Protein AF-A0A432SWY5-F1 (afdb_monomer)

Sequence (159 aa):
MDTEFKTKIKLLVKSEKAMIDLEIRKKAKQTVWTALALIVLLIGLIALNFTLYFYLSQTFSQVASSAILTLINFINAGIFFWVASKQTTGSEAQTIEEIRDFAWKQVSSDVDEAKESVAEFKQKIVNIKSNIDSFRNDSFGFKNLVPIVTTLIDLNKKK

Solvent-accessible surface area (backbone atoms only — not comparable to full-atom values): 8733 Å² total; per-residue (Å²): 125,68,68,66,53,55,50,53,52,54,48,50,56,52,50,52,53,51,51,51,54,52,50,50,54,52,49,54,56,48,48,53,54,50,51,52,50,49,53,53,49,52,53,50,51,52,51,49,50,53,53,51,39,56,57,38,44,75,80,38,55,68,69,57,24,51,53,53,50,52,53,52,49,50,53,52,50,52,51,51,50,55,58,56,74,67,63,70,84,53,74,67,56,55,52,52,49,51,52,52,52,52,50,50,53,50,54,51,51,55,51,52,55,50,50,50,54,50,52,50,50,50,51,54,50,52,53,49,49,53,52,49,50,49,59,60,70,44,67,72,58,63,66,61,45,55,57,53,55,51,52,53,54,52,58,64,71,76,111

Foldseek 3Di:
DPPVVVVVVVVVVVVVVVVVVVVCVVVVVVVVVVVVVVVVVVVVVVVVLVVQLVVVVVPDPNVVSVVVSVVVVVVVVVVVVVVVVPDDDDPVVVVVVVVVVVVVVVVVVVVVVVVVVVVVVVVVVVVVVVVVVVVVVPVPPVVVVVVVVVVVVVVVVVD

Mean predicted aligned error: 16.47 Å

Radius of gyration: 40.36 Å; Cα contacts (8 Å, |Δi|>4): 12; chains: 1; bounding box: 83×60×99 Å

pLDDT: mean 81.11, std 12.67, range [48.97, 97.44]

Secondary structure (DSSP, 8-state):
-HHHHHHHHHHHHHHHHHHHHHHHHHHHHHHHHHHHHHHHHHHHHHHHHHHHHHHHHTTS-HHHHHHHHHHHHHHHHHHHHHHHHT-PPPHHHHHHHHHHHHHHHHHHHHHHHHHHHHHHHHHHHHHHHHHHHHHHH-TTSHHHHHHHHHHHHHHHH--

Structure (mmCIF, N/CA/C/O backbone):
data_AF-A0A432SWY5-F1
#
_entry.id   AF-A0A432SWY5-F1
#
loop_
_atom_site.group_PDB
_atom_site.id
_atom_site.type_symbol
_atom_site.label_atom_id
_atom_site.label_alt_id
_atom_site.label_comp_id
_atom_site.label_asym_id
_atom_site.label_entity_id
_atom_site.label_seq_id
_atom_site.pdbx_PDB_ins_code
_atom_site.Cartn_x
_atom_site.Cartn_y
_atom_site.Cartn_z
_atom_site.occupancy
_atom_site.B_iso_or_equiv
_atom_site.auth_seq_id
_atom_site.auth_comp_id
_atom_site.auth_asym_id
_atom_site.auth_atom_id
_atom_site.pdbx_PDB_model_num
ATOM 1 N N . MET A 1 1 ? 34.798 5.904 -35.381 1.00 55.28 1 MET A N 1
ATOM 2 C CA . MET A 1 1 ? 33.430 6.211 -34.903 1.00 55.28 1 MET A CA 1
ATOM 3 C C . MET A 1 1 ? 33.017 5.444 -33.639 1.00 55.28 1 MET A C 1
ATOM 5 O O . MET A 1 1 ? 32.057 5.850 -33.007 1.00 55.28 1 MET A O 1
ATOM 9 N N . ASP A 1 2 ? 33.741 4.405 -33.206 1.00 68.56 2 ASP A N 1
ATOM 10 C CA . ASP A 1 2 ? 33.296 3.504 -32.122 1.00 68.56 2 ASP A CA 1
ATOM 11 C C . ASP A 1 2 ? 33.560 4.026 -30.679 1.00 68.56 2 ASP A C 1
ATOM 13 O O . ASP A 1 2 ? 32.814 3.742 -29.742 1.00 68.56 2 ASP A O 1
ATOM 17 N N . THR A 1 3 ? 34.589 4.857 -30.470 1.00 77.44 3 THR A N 1
ATOM 18 C CA . THR A 1 3 ? 35.015 5.296 -29.121 1.00 77.44 3 THR A CA 1
ATOM 19 C C . THR A 1 3 ? 34.124 6.383 -28.505 1.00 77.44 3 THR A C 1
ATOM 21 O O . THR A 1 3 ? 33.827 6.346 -27.307 1.00 77.44 3 THR A O 1
ATOM 24 N N . GLU A 1 4 ? 33.662 7.347 -29.309 1.00 81.31 4 GLU A N 1
ATOM 25 C CA . GLU A 1 4 ? 32.736 8.390 -28.839 1.00 81.31 4 GLU A CA 1
ATOM 26 C C . GLU A 1 4 ? 31.367 7.808 -28.480 1.00 81.31 4 GLU A C 1
ATOM 28 O O . GLU A 1 4 ? 30.796 8.167 -27.451 1.00 81.31 4 GLU A O 1
ATOM 33 N N . PHE A 1 5 ? 30.862 6.871 -29.288 1.00 81.31 5 PHE A N 1
ATOM 34 C CA . PHE A 1 5 ? 29.583 6.208 -29.047 1.00 81.31 5 PHE A CA 1
ATOM 35 C C . PHE A 1 5 ? 29.598 5.412 -27.734 1.00 81.31 5 PHE A C 1
ATOM 37 O O . PHE A 1 5 ? 28.740 5.618 -26.874 1.00 81.31 5 PHE A O 1
ATOM 44 N N . LYS A 1 6 ? 30.640 4.600 -27.502 1.00 84.31 6 LYS A N 1
ATOM 45 C CA . LYS A 1 6 ? 30.836 3.872 -26.233 1.00 84.31 6 LYS A CA 1
ATOM 46 C C . LYS A 1 6 ? 30.907 4.803 -25.022 1.00 84.31 6 LYS A C 1
ATOM 48 O O . LYS A 1 6 ? 30.364 4.486 -23.964 1.00 84.31 6 LYS A O 1
ATOM 53 N N . THR A 1 7 ? 31.543 5.963 -25.172 1.00 87.50 7 THR A N 1
ATOM 54 C CA . THR A 1 7 ? 31.649 6.957 -24.094 1.00 87.50 7 THR A CA 1
ATOM 55 C C . THR A 1 7 ? 30.292 7.588 -23.780 1.00 87.50 7 THR A C 1
ATOM 57 O O . THR A 1 7 ? 29.935 7.696 -22.607 1.00 87.50 7 THR A O 1
ATOM 60 N N . LYS A 1 8 ? 29.497 7.930 -24.804 1.00 84.25 8 LYS A N 1
ATOM 61 C CA . LYS A 1 8 ? 28.135 8.469 -24.641 1.00 84.25 8 LYS A CA 1
ATOM 62 C C . LYS A 1 8 ? 27.201 7.467 -23.953 1.00 84.25 8 LYS A C 1
ATOM 64 O O . LYS A 1 8 ? 26.542 7.836 -22.987 1.00 84.25 8 LYS A O 1
ATOM 69 N N . ILE A 1 9 ? 27.214 6.197 -24.365 1.00 86.88 9 ILE A N 1
ATOM 70 C CA . ILE A 1 9 ? 26.416 5.134 -23.725 1.00 86.88 9 ILE A CA 1
ATOM 71 C C . ILE A 1 9 ? 26.840 4.917 -22.268 1.00 86.88 9 ILE A C 1
ATOM 73 O O . ILE A 1 9 ? 26.000 4.853 -21.373 1.00 86.88 9 ILE A O 1
ATOM 77 N N . LYS A 1 10 ? 28.148 4.872 -21.989 1.00 86.44 10 LYS A N 1
ATOM 78 C CA . LYS A 1 10 ? 28.656 4.712 -20.620 1.00 86.44 10 LYS A CA 1
ATOM 79 C C . LYS A 1 10 ? 28.267 5.884 -19.715 1.00 86.44 10 LYS A C 1
ATOM 81 O O . LYS A 1 10 ? 28.007 5.674 -18.531 1.00 86.44 10 LYS A O 1
ATOM 86 N N . LEU A 1 11 ? 28.229 7.102 -20.257 1.00 87.44 11 LEU A N 1
ATOM 87 C CA . LEU A 1 11 ? 27.761 8.286 -19.536 1.00 87.44 11 LEU A CA 1
ATOM 88 C C . LEU A 1 11 ? 26.258 8.214 -19.250 1.00 87.44 11 LEU A C 1
ATOM 90 O O . LEU A 1 11 ? 25.883 8.438 -18.103 1.00 87.44 11 LEU A O 1
ATOM 94 N N . LEU A 1 12 ? 25.438 7.824 -20.232 1.00 89.31 12 LEU A N 1
ATOM 95 C CA . LEU A 1 12 ? 23.990 7.647 -20.063 1.00 89.31 12 LEU A CA 1
ATOM 96 C C . LEU A 1 12 ? 23.657 6.616 -18.979 1.00 89.31 12 LEU A C 1
ATOM 98 O O . LEU A 1 12 ? 22.957 6.932 -18.018 1.00 89.31 12 LEU A O 1
ATOM 102 N N . VAL A 1 13 ? 24.254 5.424 -19.055 1.00 85.31 13 VAL A N 1
ATOM 103 C CA . VAL A 1 13 ? 24.049 4.361 -18.056 1.00 85.31 13 VAL A CA 1
ATOM 104 C C . VAL A 1 13 ? 24.489 4.819 -16.663 1.00 85.31 13 VAL A C 1
ATOM 106 O O . VAL A 1 13 ? 23.840 4.523 -15.659 1.00 85.31 13 VAL A O 1
ATOM 109 N N . LYS A 1 14 ? 25.592 5.572 -16.572 1.00 88.12 14 LYS A N 1
ATOM 110 C CA . LYS A 1 14 ? 26.065 6.112 -15.294 1.00 88.12 14 LYS A CA 1
ATOM 111 C C . LYS A 1 14 ? 25.110 7.173 -14.737 1.00 88.12 14 LYS A C 1
ATOM 113 O O . LYS A 1 14 ? 24.906 7.189 -13.524 1.00 88.12 14 LYS A O 1
ATOM 118 N N . SER A 1 15 ? 24.525 8.026 -15.584 1.00 87.06 15 SER A N 1
ATOM 119 C CA . SER A 1 15 ? 23.533 9.021 -15.158 1.00 87.06 15 SER A CA 1
ATOM 120 C C . SER A 1 15 ? 22.207 8.392 -14.735 1.00 87.06 15 SER A C 1
ATOM 122 O O . SER A 1 15 ? 21.682 8.778 -13.695 1.00 87.06 15 SER A O 1
ATOM 124 N N . GLU A 1 16 ? 21.707 7.384 -15.454 1.00 84.94 16 GLU A N 1
ATOM 125 C CA . GLU A 1 16 ? 20.485 6.662 -15.071 1.00 84.94 16 GLU A CA 1
ATOM 126 C C . GLU A 1 16 ? 20.671 5.924 -13.746 1.00 84.94 16 GLU A C 1
ATOM 128 O O . GLU A 1 16 ? 19.863 6.065 -12.831 1.00 84.94 16 GLU A O 1
ATOM 133 N N . LYS A 1 17 ? 21.796 5.216 -13.578 1.00 83.19 17 LYS A N 1
ATOM 134 C CA . LYS A 1 17 ? 22.106 4.537 -12.315 1.00 83.19 17 LYS A CA 1
ATOM 135 C C . LYS A 1 17 ? 22.202 5.516 -11.140 1.00 83.19 17 LYS A C 1
ATOM 137 O O . LYS A 1 17 ? 21.760 5.193 -10.041 1.00 83.19 17 LYS A O 1
ATOM 142 N N . ALA A 1 18 ? 22.782 6.698 -11.357 1.00 83.31 18 ALA A N 1
ATOM 143 C CA . ALA A 1 18 ? 22.863 7.732 -10.329 1.00 83.31 18 ALA A CA 1
ATOM 144 C C . ALA A 1 18 ? 21.479 8.298 -9.972 1.00 83.31 18 ALA A C 1
ATOM 146 O O . ALA A 1 18 ? 21.201 8.518 -8.795 1.00 83.31 18 ALA A O 1
ATOM 147 N N . MET A 1 19 ? 20.607 8.495 -10.964 1.00 85.44 19 MET A N 1
ATOM 148 C CA . MET A 1 19 ? 19.231 8.948 -10.753 1.00 85.44 19 MET A CA 1
ATOM 149 C C . MET A 1 19 ? 18.428 7.919 -9.945 1.00 85.44 19 MET A C 1
ATOM 151 O O . MET A 1 19 ? 17.831 8.276 -8.931 1.00 85.44 19 MET A O 1
ATOM 155 N N . ILE A 1 20 ? 18.517 6.638 -10.313 1.00 83.94 20 ILE A N 1
ATOM 156 C CA . ILE A 1 20 ? 17.865 5.534 -9.596 1.00 83.94 20 ILE A CA 1
ATOM 157 C C . ILE A 1 20 ? 18.362 5.444 -8.145 1.00 83.94 20 ILE A C 1
ATOM 159 O O . ILE A 1 20 ? 17.552 5.335 -7.227 1.00 83.94 20 ILE A O 1
ATOM 163 N N . ASP A 1 21 ? 19.675 5.536 -7.896 1.00 84.69 21 ASP A N 1
ATOM 164 C CA . ASP A 1 21 ? 20.213 5.479 -6.525 1.00 84.69 21 ASP A CA 1
ATOM 165 C C . ASP A 1 21 ? 19.704 6.646 -5.657 1.00 84.69 21 ASP A C 1
ATOM 167 O O . ASP A 1 21 ? 19.390 6.471 -4.476 1.00 84.69 21 ASP A O 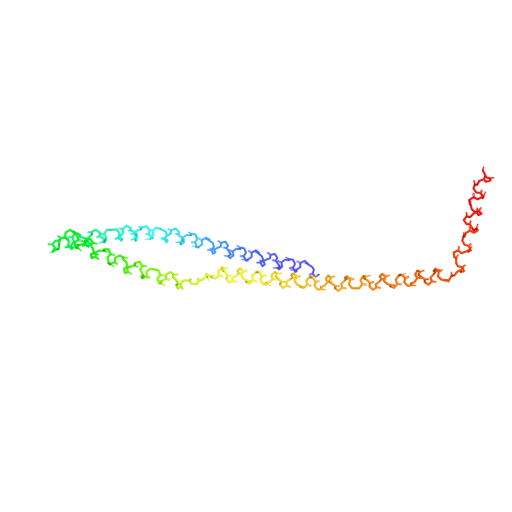1
ATOM 171 N N . LEU A 1 22 ? 19.562 7.842 -6.238 1.00 81.81 22 LEU A N 1
ATOM 172 C CA . LEU A 1 22 ? 18.996 9.000 -5.543 1.00 81.81 22 LEU A CA 1
ATOM 173 C C . LEU A 1 22 ? 17.509 8.811 -5.222 1.00 81.81 22 LEU A C 1
ATOM 175 O O . LEU A 1 22 ? 17.086 9.105 -4.098 1.00 81.81 22 LEU A O 1
ATOM 179 N N . GLU A 1 23 ? 16.723 8.301 -6.169 1.00 83.00 23 GLU A N 1
ATOM 180 C CA . GLU A 1 23 ? 15.304 8.009 -5.956 1.00 83.00 23 GLU A CA 1
ATOM 181 C C . GLU A 1 23 ? 15.099 6.933 -4.890 1.00 83.00 23 GLU A C 1
ATOM 183 O O . GLU A 1 23 ? 14.301 7.135 -3.972 1.00 83.00 23 GLU A O 1
ATOM 188 N N . ILE A 1 24 ? 15.875 5.845 -4.936 1.00 80.56 24 ILE A N 1
ATOM 189 C CA . ILE A 1 24 ? 15.836 4.775 -3.933 1.00 80.56 24 ILE A CA 1
ATOM 190 C C . ILE A 1 24 ? 16.155 5.333 -2.548 1.00 80.56 24 ILE A C 1
ATOM 192 O O . ILE A 1 24 ? 15.420 5.072 -1.598 1.00 80.56 24 ILE A O 1
ATOM 196 N N . ARG A 1 25 ? 17.210 6.144 -2.401 1.00 83.44 25 ARG A N 1
ATOM 197 C CA . ARG A 1 25 ? 17.571 6.743 -1.103 1.00 83.44 25 ARG A CA 1
ATOM 198 C C . ARG A 1 25 ? 16.484 7.672 -0.572 1.00 83.44 25 ARG A C 1
ATOM 200 O O . ARG A 1 25 ? 16.215 7.670 0.632 1.00 83.44 25 ARG A O 1
ATOM 207 N N . LYS A 1 26 ? 15.870 8.474 -1.447 1.00 83.12 26 LYS A N 1
ATOM 208 C CA . LYS A 1 26 ? 14.763 9.365 -1.079 1.00 83.12 26 LYS A CA 1
ATOM 209 C C . LYS A 1 26 ? 13.553 8.553 -0.621 1.00 83.12 26 LYS A C 1
ATOM 211 O O . LYS A 1 26 ? 13.041 8.814 0.468 1.00 83.12 26 LYS A O 1
ATOM 216 N N . LYS A 1 27 ? 13.148 7.546 -1.402 1.00 82.88 27 LYS A N 1
ATOM 217 C CA . LYS A 1 27 ? 12.037 6.652 -1.059 1.00 82.88 27 LYS A CA 1
ATOM 218 C C . LYS A 1 27 ? 12.313 5.881 0.226 1.00 82.88 27 LYS A C 1
ATOM 220 O O . LYS A 1 27 ? 11.471 5.912 1.105 1.00 82.88 27 LYS A O 1
ATOM 225 N N . ALA A 1 28 ? 13.503 5.312 0.409 1.00 80.19 28 ALA A N 1
ATOM 226 C CA . ALA A 1 28 ? 13.869 4.578 1.621 1.00 80.19 28 ALA A CA 1
ATOM 227 C C . ALA A 1 28 ? 13.749 5.439 2.889 1.00 80.19 28 ALA A C 1
ATOM 229 O O . ALA A 1 28 ? 13.156 5.011 3.879 1.00 80.19 28 ALA A O 1
ATOM 230 N N . LYS A 1 29 ? 14.253 6.683 2.858 1.00 83.25 29 LYS A N 1
ATOM 231 C CA . LYS A 1 29 ? 14.080 7.620 3.980 1.00 83.25 29 LYS A CA 1
ATOM 232 C C . LYS A 1 29 ? 12.609 7.947 4.218 1.00 83.25 29 LYS A C 1
ATOM 234 O O . LYS A 1 29 ? 12.170 7.963 5.365 1.00 83.25 29 LYS A O 1
ATOM 239 N N . GLN A 1 30 ? 11.854 8.202 3.151 1.00 87.50 30 GLN A N 1
ATOM 240 C CA . GLN A 1 30 ? 10.426 8.481 3.250 1.00 87.50 30 GLN A CA 1
ATOM 241 C C . GLN A 1 30 ? 9.664 7.285 3.832 1.00 87.50 30 GLN A C 1
ATOM 243 O O . GLN A 1 30 ? 8.851 7.483 4.723 1.00 87.50 30 GLN A O 1
ATOM 248 N N . THR A 1 31 ? 9.988 6.054 3.432 1.00 90.44 31 THR A N 1
ATOM 249 C CA . THR A 1 31 ? 9.386 4.821 3.953 1.00 90.44 31 THR A CA 1
ATOM 250 C C . THR A 1 31 ? 9.577 4.683 5.457 1.00 90.44 31 THR A C 1
ATOM 252 O O . THR A 1 31 ? 8.626 4.321 6.139 1.00 90.44 31 THR A O 1
ATOM 255 N N . VAL A 1 32 ? 10.756 5.012 6.001 1.00 90.19 32 VAL A N 1
ATOM 256 C CA . VAL A 1 32 ? 10.988 4.969 7.457 1.00 90.19 32 VAL A CA 1
ATOM 257 C C . VAL A 1 32 ? 10.076 5.955 8.187 1.00 90.19 32 VAL A C 1
ATOM 259 O O . VAL A 1 32 ? 9.412 5.580 9.152 1.00 90.19 32 VAL A O 1
ATOM 262 N N . TRP A 1 33 ? 9.991 7.198 7.708 1.00 91.00 33 TRP A N 1
ATOM 263 C CA . TRP A 1 33 ? 9.106 8.203 8.305 1.00 91.00 33 TRP A CA 1
ATOM 264 C C . TRP A 1 33 ? 7.627 7.851 8.143 1.00 91.00 33 TRP A C 1
ATOM 266 O O . TRP A 1 33 ? 6.854 8.028 9.080 1.00 91.00 33 TRP A O 1
ATOM 276 N N . THR A 1 34 ? 7.231 7.305 6.994 1.00 92.56 34 THR A N 1
ATOM 277 C CA . THR A 1 34 ? 5.871 6.814 6.756 1.00 92.56 34 THR A CA 1
ATOM 278 C C . THR A 1 34 ? 5.538 5.638 7.672 1.00 92.56 34 THR A C 1
ATOM 280 O O . THR A 1 34 ? 4.456 5.619 8.247 1.00 92.56 34 THR A O 1
ATOM 283 N N . ALA A 1 35 ? 6.459 4.693 7.872 1.00 93.50 35 ALA A N 1
ATOM 284 C CA . ALA A 1 35 ? 6.273 3.578 8.797 1.00 93.50 35 ALA A CA 1
ATOM 285 C C . ALA A 1 35 ? 6.121 4.069 10.244 1.00 93.50 35 ALA A C 1
ATOM 287 O O . ALA A 1 35 ? 5.205 3.642 10.944 1.00 93.50 35 ALA A O 1
ATOM 288 N N . LEU A 1 36 ? 6.958 5.018 10.675 1.00 95.31 36 LEU A N 1
ATOM 289 C CA . LEU A 1 36 ? 6.840 5.637 11.996 1.00 95.31 36 LEU A CA 1
ATOM 290 C C . LEU A 1 36 ? 5.493 6.361 12.162 1.00 95.31 36 LEU A C 1
ATOM 292 O O . LEU A 1 36 ? 4.813 6.181 13.170 1.00 95.31 36 LEU A O 1
ATOM 296 N N . ALA A 1 37 ? 5.076 7.135 11.157 1.00 95.31 37 ALA A N 1
ATOM 297 C CA . ALA A 1 37 ? 3.785 7.816 11.158 1.00 95.31 37 ALA A CA 1
ATOM 298 C C . ALA A 1 37 ? 2.612 6.825 11.224 1.00 95.31 37 ALA A C 1
ATOM 300 O O . ALA A 1 37 ? 1.663 7.060 11.968 1.00 95.31 37 ALA A O 1
ATOM 301 N N . LEU A 1 38 ? 2.692 5.697 10.508 1.00 95.81 38 LEU A N 1
ATOM 302 C CA . LEU A 1 38 ? 1.694 4.628 10.576 1.00 95.81 38 LEU A CA 1
ATOM 303 C C . LEU A 1 38 ? 1.603 4.017 11.976 1.00 95.81 38 LEU A C 1
ATOM 305 O O . LEU A 1 38 ? 0.498 3.800 12.462 1.00 95.81 38 LEU A O 1
ATOM 309 N N . ILE A 1 39 ? 2.731 3.788 12.652 1.00 96.88 39 ILE A N 1
ATOM 310 C CA . ILE A 1 39 ? 2.736 3.282 14.034 1.00 96.88 39 ILE A CA 1
ATOM 311 C C . ILE A 1 39 ? 2.013 4.260 14.966 1.00 96.88 39 ILE A C 1
ATOM 313 O O . ILE A 1 39 ? 1.127 3.852 15.716 1.00 96.88 39 ILE A O 1
ATOM 317 N N . VAL A 1 40 ? 2.346 5.553 14.900 1.00 97.31 40 VAL A N 1
ATOM 318 C CA . VAL A 1 40 ? 1.689 6.579 15.729 1.00 97.31 40 VAL A CA 1
ATOM 319 C C . VAL A 1 40 ? 0.197 6.671 15.407 1.00 97.31 40 VAL A C 1
ATOM 321 O O . VAL A 1 40 ? -0.621 6.762 16.320 1.00 97.31 40 VAL A O 1
ATOM 324 N N . LEU A 1 41 ? -0.172 6.587 14.128 1.00 96.56 41 LEU A N 1
ATOM 325 C CA . LEU A 1 41 ? -1.565 6.578 13.691 1.00 96.56 41 LEU A CA 1
ATOM 326 C C . LEU A 1 41 ? -2.329 5.368 14.248 1.00 96.56 41 LEU A C 1
ATOM 328 O O . LEU A 1 41 ? -3.441 5.542 14.734 1.00 96.56 41 LEU A O 1
ATOM 332 N N . LEU A 1 42 ? -1.735 4.170 14.251 1.00 95.56 42 LEU A N 1
ATOM 333 C CA . LEU A 1 42 ? -2.344 2.972 14.840 1.00 95.56 42 LEU A CA 1
ATOM 334 C C . LEU A 1 42 ? -2.538 3.111 16.352 1.00 95.56 42 LEU A C 1
ATOM 336 O O . LEU A 1 42 ? -3.613 2.800 16.861 1.00 95.56 42 LEU A O 1
ATOM 340 N N . ILE A 1 43 ? -1.533 3.624 17.066 1.00 96.94 43 ILE A N 1
ATOM 341 C CA . ILE A 1 43 ? -1.639 3.891 18.509 1.00 96.94 43 ILE A CA 1
ATOM 342 C C . ILE A 1 43 ? -2.757 4.904 18.779 1.00 96.94 43 ILE A C 1
ATOM 344 O O . ILE A 1 43 ? -3.593 4.684 19.655 1.00 96.94 43 ILE A O 1
ATOM 348 N N . GLY A 1 44 ? -2.812 5.983 17.996 1.00 97.00 44 GLY A N 1
ATOM 349 C CA . GLY A 1 44 ? -3.875 6.980 18.073 1.00 97.00 44 GLY A CA 1
ATOM 350 C C . GLY A 1 44 ? -5.255 6.383 17.800 1.00 97.00 44 GLY A C 1
ATOM 351 O O . GLY A 1 44 ? -6.199 6.689 18.520 1.00 97.00 44 GLY A O 1
ATOM 352 N N . LEU A 1 45 ? -5.374 5.481 16.823 1.00 95.38 45 LEU A N 1
ATOM 353 C CA . LEU A 1 45 ? -6.630 4.806 16.493 1.00 95.38 45 LEU A CA 1
ATOM 354 C C . LEU A 1 45 ? -7.112 3.893 17.632 1.00 95.38 45 LEU A C 1
ATOM 356 O O . LEU A 1 45 ? -8.308 3.842 17.926 1.00 95.38 45 LEU A O 1
ATOM 360 N N . ILE A 1 46 ? -6.186 3.191 18.292 1.00 95.62 46 ILE A N 1
ATOM 361 C CA . ILE A 1 46 ? -6.472 2.370 19.474 1.00 95.62 46 ILE A CA 1
ATOM 362 C C . ILE A 1 46 ? -6.943 3.263 20.626 1.00 95.62 46 ILE A C 1
ATOM 364 O O . ILE A 1 46 ? -7.998 3.009 21.206 1.00 95.62 46 ILE A O 1
ATOM 368 N N . ALA A 1 47 ? -6.201 4.331 20.929 1.00 96.62 47 ALA A N 1
ATOM 369 C CA . ALA A 1 47 ? -6.559 5.274 21.984 1.00 96.62 47 ALA A CA 1
ATOM 370 C C . ALA A 1 47 ? -7.929 5.919 21.723 1.00 96.62 47 ALA A C 1
ATOM 372 O O . ALA A 1 47 ? -8.766 5.950 22.620 1.00 96.62 47 ALA A O 1
ATOM 373 N N . LEU A 1 48 ? -8.195 6.336 20.480 1.00 95.56 48 LEU A N 1
ATOM 374 C CA . LEU A 1 48 ? -9.487 6.866 20.047 1.00 95.56 48 LEU A CA 1
ATOM 375 C C . LEU A 1 48 ? -10.614 5.864 20.319 1.00 95.56 48 LEU A C 1
ATOM 377 O O . LEU A 1 48 ? -11.634 6.249 20.879 1.00 95.56 48 LEU A O 1
ATOM 381 N N . ASN A 1 49 ? -10.429 4.587 19.969 1.00 95.44 49 ASN A N 1
ATOM 382 C CA . ASN A 1 49 ? -11.417 3.539 20.230 1.00 95.44 49 ASN A CA 1
ATOM 383 C C . ASN A 1 49 ? -11.715 3.391 21.725 1.00 95.44 49 ASN A C 1
ATOM 385 O O . ASN A 1 49 ? -12.882 3.348 22.110 1.00 95.44 49 ASN A O 1
ATOM 389 N N . PHE A 1 50 ? -10.680 3.358 22.570 1.00 95.12 50 PHE A N 1
ATOM 390 C CA . PHE A 1 50 ? -10.859 3.307 24.021 1.00 95.12 50 PHE A CA 1
ATOM 391 C C . PHE A 1 50 ? -11.583 4.544 24.549 1.00 95.12 50 PHE A C 1
ATOM 393 O O . PHE A 1 50 ? -12.538 4.407 25.308 1.00 95.12 50 PHE A O 1
ATOM 400 N N . THR A 1 51 ? -11.180 5.745 24.134 1.00 95.69 51 THR A N 1
ATOM 401 C CA . THR A 1 51 ? -11.840 6.993 24.538 1.00 95.69 51 THR A CA 1
ATOM 402 C C . THR A 1 51 ? -13.309 7.004 24.126 1.00 95.69 51 THR A C 1
ATOM 404 O O . THR A 1 51 ? -14.166 7.336 24.944 1.00 95.69 51 THR A O 1
ATOM 407 N N . LEU A 1 52 ? -13.615 6.598 22.891 1.00 94.94 52 LEU A N 1
ATOM 408 C CA . LEU A 1 52 ? -14.984 6.535 22.386 1.00 94.94 52 LEU A CA 1
ATOM 409 C C . LEU A 1 52 ? -15.808 5.513 23.171 1.00 94.94 52 LEU A C 1
ATOM 411 O O . LEU A 1 52 ? -16.924 5.809 23.585 1.00 94.94 52 LEU A O 1
ATOM 415 N N . TYR A 1 53 ? -15.240 4.335 23.431 1.00 95.75 53 TYR A N 1
ATOM 416 C CA . TYR A 1 53 ? -15.878 3.307 24.242 1.00 95.75 53 TYR A CA 1
ATOM 417 C C . TYR A 1 53 ? -16.195 3.808 25.651 1.00 95.75 53 TYR A C 1
ATOM 419 O O . TYR A 1 53 ? -17.332 3.678 26.102 1.00 95.75 53 TYR A O 1
ATOM 427 N N . PHE A 1 54 ? -15.214 4.411 26.333 1.00 95.06 54 PHE A N 1
ATOM 428 C CA . PHE A 1 54 ? -15.409 4.947 27.676 1.00 95.06 54 PHE A CA 1
ATOM 429 C C . PHE A 1 54 ? -16.483 6.031 27.687 1.00 95.06 54 PHE A C 1
ATOM 431 O O . PHE A 1 54 ? -17.350 6.004 28.556 1.00 95.06 54 PHE A O 1
ATOM 438 N N . TYR A 1 55 ? -16.480 6.929 26.701 1.00 95.50 55 TYR A N 1
ATOM 439 C CA . TYR A 1 55 ? -17.509 7.955 26.556 1.00 95.50 55 TYR A CA 1
ATOM 440 C C . TYR A 1 55 ? -18.906 7.347 26.356 1.00 95.50 55 TYR A C 1
ATOM 442 O O . TYR A 1 55 ? -19.827 7.678 27.098 1.00 95.50 55 TYR A O 1
ATOM 450 N N . LEU A 1 56 ? -19.064 6.393 25.432 1.00 93.25 56 LEU A N 1
ATOM 451 C CA . LEU A 1 56 ? -20.350 5.725 25.197 1.00 93.25 56 LEU A CA 1
ATOM 452 C C . LEU A 1 56 ? -20.819 4.941 26.426 1.00 93.25 56 LEU A C 1
ATOM 454 O O . LEU A 1 56 ? -22.007 4.948 26.744 1.00 93.25 56 LEU A O 1
ATOM 458 N N . SER A 1 57 ? -19.896 4.299 27.145 1.00 94.25 57 SER A N 1
ATOM 459 C CA . SER A 1 57 ? -20.207 3.516 28.345 1.00 94.25 57 SER A CA 1
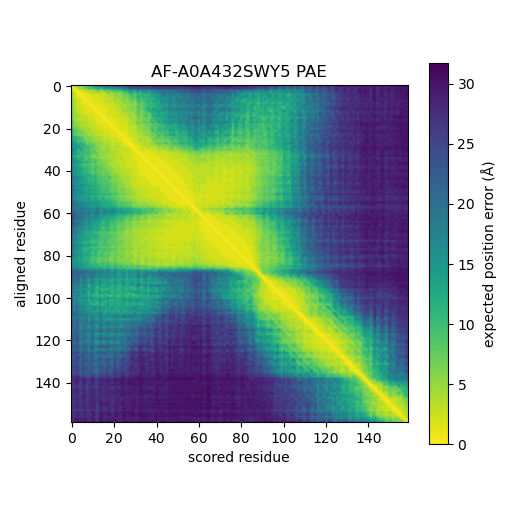ATOM 460 C C . SER A 1 57 ? -20.730 4.348 29.520 1.00 94.25 57 SER A C 1
ATOM 462 O O . SER A 1 57 ? -21.302 3.779 30.443 1.00 94.25 57 SER A O 1
ATOM 464 N N . GLN A 1 58 ? -20.584 5.681 29.491 1.00 93.75 58 GLN A N 1
ATOM 465 C CA . GLN A 1 58 ? -21.198 6.563 30.492 1.00 93.75 58 GLN A CA 1
ATOM 466 C C . GLN A 1 58 ? -22.709 6.721 30.293 1.00 93.75 58 GLN A C 1
ATOM 468 O O . GLN A 1 58 ? -23.422 7.014 31.248 1.00 93.75 58 GLN A O 1
ATOM 473 N N . THR A 1 59 ? -23.202 6.558 29.064 1.00 92.50 59 THR A N 1
ATOM 474 C CA . THR A 1 59 ? -24.617 6.779 28.722 1.00 92.50 59 THR A CA 1
ATOM 475 C C . THR A 1 59 ? -25.344 5.479 28.381 1.00 92.50 59 THR A C 1
ATOM 477 O O . THR A 1 59 ? -26.541 5.361 28.630 1.00 92.50 59 THR A O 1
ATOM 480 N N . PHE A 1 60 ? -24.635 4.491 27.833 1.00 92.19 60 PHE A N 1
ATOM 481 C CA . PHE A 1 60 ? -25.196 3.227 27.358 1.00 92.19 60 PHE A CA 1
ATOM 482 C C . PHE A 1 60 ? -24.655 2.018 28.125 1.00 92.19 60 PHE A C 1
ATOM 484 O O . PHE A 1 60 ? -23.602 2.069 28.759 1.00 92.19 60 PHE A O 1
ATOM 491 N N . SER A 1 61 ? -25.365 0.887 28.023 1.00 93.88 61 SER A N 1
ATOM 492 C CA . SER A 1 61 ? -24.879 -0.388 28.551 1.00 93.88 61 SER A CA 1
ATOM 493 C C . SER A 1 61 ? -23.617 -0.842 27.819 1.00 93.88 61 SER A C 1
ATOM 495 O O . SER A 1 61 ? -23.390 -0.515 26.654 1.00 93.88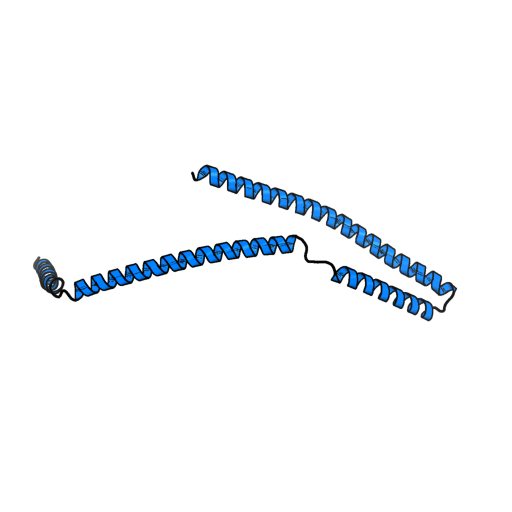 61 SER A O 1
ATOM 497 N N . GLN A 1 62 ? -22.813 -1.662 28.493 1.00 91.44 62 GLN A N 1
ATOM 498 C CA . GLN A 1 62 ? -21.534 -2.137 27.972 1.00 91.44 62 GLN A CA 1
ATOM 499 C C . GLN A 1 62 ? -21.661 -2.805 26.592 1.00 91.44 62 GLN A C 1
ATOM 501 O O . GLN A 1 62 ? -20.882 -2.529 25.682 1.00 91.44 62 GLN A O 1
ATOM 506 N N . VAL A 1 63 ? -22.708 -3.617 26.417 1.00 93.75 63 VAL A N 1
ATOM 507 C CA . VAL A 1 63 ? -23.011 -4.307 25.156 1.00 93.75 63 VAL A CA 1
ATOM 508 C C . VAL A 1 63 ? -23.388 -3.317 24.053 1.00 93.75 63 VAL A C 1
ATOM 510 O O . VAL A 1 63 ? -22.896 -3.436 22.932 1.00 93.75 63 VAL A O 1
ATOM 513 N N . ALA A 1 64 ? -24.229 -2.325 24.361 1.00 93.06 64 ALA A N 1
ATOM 514 C CA . ALA A 1 64 ? -24.651 -1.319 23.390 1.00 93.06 64 ALA A CA 1
ATOM 515 C C . ALA A 1 64 ? -23.470 -0.446 22.933 1.00 93.06 64 ALA A C 1
ATOM 517 O O . ALA A 1 64 ? -23.306 -0.212 21.736 1.00 93.06 64 ALA A O 1
ATOM 518 N N . SER A 1 65 ? -22.598 -0.040 23.858 1.00 94.56 65 SER A N 1
ATOM 519 C CA . SER A 1 65 ? -21.384 0.724 23.549 1.00 94.56 65 SER A CA 1
ATOM 520 C C . SER A 1 65 ? -20.436 -0.045 22.631 1.00 94.56 65 SER A C 1
ATOM 522 O O . SER A 1 65 ? -19.962 0.506 21.637 1.00 94.56 65 SER A O 1
ATOM 524 N N . SER A 1 66 ? -20.198 -1.331 22.913 1.00 93.06 66 SER A N 1
ATOM 525 C CA . SER A 1 66 ? -19.399 -2.194 22.037 1.00 93.06 66 SER A CA 1
ATOM 526 C C . SER A 1 66 ? -20.030 -2.351 20.655 1.00 93.06 66 SER A C 1
ATOM 528 O O . SER A 1 66 ? -19.321 -2.240 19.660 1.00 93.06 66 SER A O 1
ATOM 530 N N . ALA A 1 67 ? -21.349 -2.551 20.570 1.00 95.31 67 ALA A N 1
ATOM 531 C CA . ALA A 1 67 ? -22.044 -2.708 19.293 1.00 95.31 67 ALA A CA 1
ATOM 532 C C . ALA A 1 67 ? -21.929 -1.454 18.408 1.00 95.31 67 ALA A C 1
ATOM 534 O O . ALA A 1 67 ? -21.616 -1.560 17.221 1.00 95.31 67 ALA A O 1
ATOM 535 N N . ILE A 1 68 ? -22.121 -0.264 18.988 1.00 94.06 68 ILE A N 1
ATOM 536 C CA . ILE A 1 68 ? -21.973 1.006 18.264 1.00 94.06 68 ILE A CA 1
ATOM 537 C C . ILE A 1 68 ? -20.521 1.192 17.810 1.00 94.06 68 ILE A C 1
ATOM 539 O O . ILE A 1 68 ? -20.277 1.541 16.654 1.00 94.06 68 ILE A O 1
ATOM 543 N N . LEU A 1 69 ? -19.547 0.908 18.679 1.00 95.50 69 LEU A N 1
ATOM 544 C CA . LEU A 1 69 ? -18.131 1.026 18.334 1.00 95.50 69 LEU A CA 1
ATOM 545 C C . LEU A 1 69 ? -17.728 0.073 17.200 1.00 95.50 69 LEU A C 1
ATOM 547 O O . LEU A 1 69 ? -17.007 0.467 16.284 1.00 95.50 69 LEU A O 1
ATOM 551 N N . THR A 1 70 ? -18.223 -1.165 17.218 1.00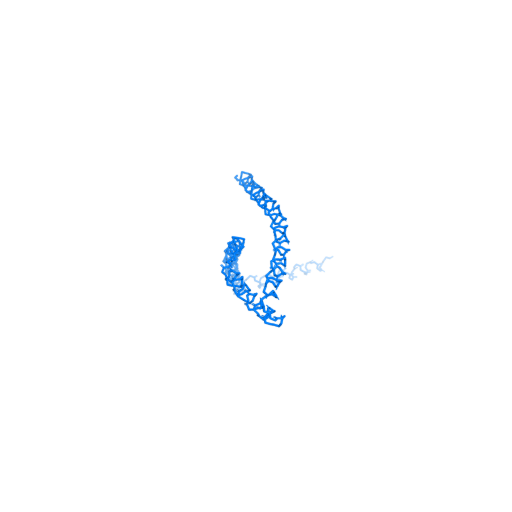 95.44 70 THR A N 1
ATOM 552 C CA . THR A 1 70 ? -18.021 -2.127 16.129 1.00 95.44 70 THR A CA 1
ATOM 553 C C . THR A 1 70 ? -18.573 -1.595 14.809 1.00 95.44 70 THR A C 1
ATOM 555 O O . THR A 1 70 ? -17.899 -1.688 13.784 1.00 95.44 70 THR A O 1
ATOM 558 N N . LEU A 1 71 ? -19.761 -0.989 14.826 1.00 96.81 71 LEU A N 1
ATOM 559 C CA . LEU A 1 71 ? -20.379 -0.422 13.629 1.00 96.81 71 LEU A CA 1
ATOM 560 C C . LEU A 1 71 ? -19.558 0.749 13.066 1.00 96.81 71 LEU A C 1
ATOM 562 O O . LEU A 1 71 ? -19.316 0.810 11.861 1.00 96.81 71 LEU A O 1
ATOM 566 N N . ILE A 1 72 ? -19.037 1.619 13.935 1.00 95.69 72 ILE A N 1
ATOM 567 C CA . ILE A 1 72 ? -18.114 2.701 13.554 1.00 95.69 72 ILE A CA 1
ATOM 568 C C . ILE A 1 72 ? -16.828 2.137 12.930 1.00 95.69 72 ILE A C 1
ATOM 570 O O . ILE A 1 72 ? -16.375 2.623 11.893 1.00 95.69 72 ILE A O 1
ATOM 574 N N . ASN A 1 73 ? -16.249 1.085 13.512 1.00 95.88 73 ASN A N 1
ATOM 575 C CA . ASN A 1 73 ? -15.045 0.455 12.967 1.00 95.88 73 ASN A CA 1
ATOM 576 C C . ASN A 1 73 ? -15.283 -0.204 11.605 1.00 95.88 73 ASN A C 1
ATOM 578 O O . ASN A 1 73 ? -14.414 -0.115 10.739 1.00 95.88 73 ASN A O 1
ATOM 582 N N . PHE A 1 74 ? -16.455 -0.798 11.369 1.00 97.44 74 PHE A N 1
ATOM 583 C CA . PHE A 1 74 ? -16.806 -1.303 10.041 1.00 97.44 74 PHE A CA 1
ATOM 584 C C . PHE A 1 74 ? -16.924 -0.187 9.001 1.00 97.44 74 PHE A C 1
ATOM 586 O O . PHE A 1 74 ? -16.444 -0.356 7.881 1.00 97.44 74 PHE A O 1
ATOM 593 N N . ILE A 1 75 ? -17.490 0.966 9.369 1.00 97.00 75 ILE A N 1
ATOM 594 C CA . ILE A 1 75 ? -17.533 2.140 8.487 1.00 97.00 75 ILE A CA 1
ATOM 595 C C . ILE A 1 75 ? -16.108 2.601 8.149 1.00 97.00 75 ILE A C 1
ATOM 597 O O . ILE A 1 75 ? -15.784 2.771 6.973 1.00 97.00 75 ILE A O 1
ATOM 601 N N . ASN A 1 76 ? -15.231 2.732 9.151 1.00 94.94 76 ASN A N 1
ATOM 602 C CA . ASN A 1 76 ? -13.826 3.097 8.938 1.00 94.94 76 ASN A CA 1
ATOM 603 C C . ASN A 1 76 ? -13.099 2.096 8.026 1.00 94.94 76 ASN A C 1
ATOM 605 O O . ASN A 1 76 ? -12.402 2.500 7.096 1.00 94.94 76 ASN A O 1
ATOM 609 N N . ALA A 1 77 ? -13.295 0.793 8.247 1.00 95.94 77 ALA A N 1
ATOM 610 C CA . ALA A 1 77 ? -12.727 -0.253 7.400 1.00 95.94 77 ALA A CA 1
ATOM 611 C C . ALA A 1 77 ? -13.230 -0.154 5.951 1.00 95.94 77 ALA A C 1
ATOM 613 O O . ALA A 1 77 ? -12.433 -0.261 5.020 1.00 95.94 77 ALA A O 1
ATOM 614 N N . GLY A 1 78 ? -14.525 0.116 5.753 1.00 97.38 78 GLY A N 1
ATOM 615 C CA . GLY A 1 78 ? -15.107 0.350 4.431 1.00 97.38 78 GLY A CA 1
ATOM 616 C C . GLY A 1 78 ? -14.472 1.543 3.711 1.00 97.38 78 GLY A C 1
ATOM 617 O O . GLY A 1 78 ? -14.130 1.438 2.533 1.00 97.38 78 GLY A O 1
ATOM 618 N N . ILE A 1 79 ? -14.238 2.649 4.424 1.00 96.12 79 ILE A N 1
ATOM 619 C CA . ILE A 1 79 ? -13.553 3.832 3.881 1.00 96.12 79 ILE A CA 1
ATOM 620 C C . ILE A 1 79 ? -12.112 3.490 3.486 1.00 96.12 79 ILE A C 1
ATOM 622 O O . ILE A 1 79 ? -11.696 3.807 2.371 1.00 96.12 79 ILE A O 1
ATOM 626 N N . PHE A 1 80 ? -11.350 2.815 4.353 1.00 93.69 80 PHE A N 1
ATOM 627 C CA . PHE A 1 80 ? -9.973 2.424 4.038 1.00 93.69 80 PHE A CA 1
ATOM 628 C C . PHE A 1 80 ? -9.895 1.465 2.854 1.00 93.69 80 PHE A C 1
ATOM 630 O O . PHE A 1 80 ? -9.049 1.655 1.983 1.00 93.69 80 PHE A O 1
ATOM 637 N N . PHE A 1 81 ? -10.796 0.486 2.777 1.00 95.94 81 PHE A N 1
ATOM 638 C CA . PHE A 1 81 ? -10.875 -0.427 1.642 1.00 95.94 81 PHE A CA 1
ATOM 639 C C . PHE A 1 81 ? -11.181 0.321 0.340 1.00 95.94 81 PHE A C 1
ATOM 641 O O . PHE A 1 81 ? -10.524 0.095 -0.675 1.00 95.94 81 PHE A O 1
ATOM 648 N N . TRP A 1 82 ? -12.121 1.269 0.370 1.00 96.12 82 TRP A N 1
ATOM 649 C CA . TRP A 1 82 ? -12.445 2.092 -0.793 1.00 96.12 82 TRP A CA 1
ATOM 650 C C . TRP A 1 82 ? -11.262 2.955 -1.246 1.00 96.12 82 TRP A C 1
ATOM 652 O O . TRP A 1 82 ? -10.952 2.990 -2.437 1.00 96.12 82 TRP A O 1
ATOM 662 N N . VAL A 1 83 ? -10.549 3.602 -0.319 1.00 93.75 83 VAL A N 1
ATOM 663 C CA . VAL A 1 83 ? -9.344 4.383 -0.648 1.00 93.75 83 VAL A CA 1
ATOM 664 C C . VAL A 1 83 ? -8.235 3.483 -1.198 1.00 93.75 83 VAL A C 1
ATOM 666 O O . VAL A 1 83 ? -7.623 3.825 -2.209 1.00 93.75 83 VAL A O 1
ATOM 669 N N . ALA A 1 84 ? -8.001 2.322 -0.584 1.00 88.88 84 ALA A N 1
ATOM 670 C CA . ALA A 1 84 ? -6.999 1.362 -1.041 1.00 88.88 84 ALA A CA 1
ATOM 671 C C . ALA A 1 84 ? -7.318 0.826 -2.445 1.00 88.88 84 ALA A C 1
ATOM 673 O O . ALA A 1 84 ? -6.425 0.746 -3.283 1.00 88.88 84 ALA A O 1
ATOM 674 N N . SER A 1 85 ? -8.593 0.550 -2.742 1.00 89.94 85 SER A N 1
ATOM 675 C CA . SER A 1 85 ? -9.036 0.067 -4.059 1.00 89.94 85 SER A CA 1
ATOM 676 C C . SER A 1 85 ? -8.787 1.057 -5.202 1.00 89.94 85 SER A C 1
ATOM 678 O O . SER A 1 85 ? -8.768 0.667 -6.366 1.00 89.94 85 SER A O 1
ATOM 680 N N . LYS A 1 86 ? -8.585 2.341 -4.879 1.00 87.56 86 LYS A N 1
ATOM 681 C CA . LYS A 1 86 ? -8.312 3.404 -5.850 1.00 87.56 86 LYS A CA 1
ATOM 682 C C . LYS A 1 86 ? -6.824 3.657 -6.094 1.00 87.56 86 LYS A C 1
ATOM 684 O O . LYS A 1 86 ? -6.504 4.478 -6.951 1.00 87.56 86 LYS A O 1
ATOM 689 N N . GLN A 1 87 ? -5.916 3.007 -5.366 1.00 82.31 87 GLN A N 1
ATOM 690 C CA . GLN A 1 87 ? -4.484 3.166 -5.620 1.00 82.31 87 GLN A CA 1
ATOM 691 C C . GLN A 1 87 ? -4.092 2.406 -6.892 1.00 82.31 87 GLN A C 1
ATOM 693 O O . GLN A 1 87 ? -4.159 1.181 -6.945 1.00 82.31 87 GLN A O 1
ATOM 698 N N . THR A 1 88 ? -3.699 3.143 -7.930 1.00 67.25 88 THR A N 1
ATOM 699 C CA . THR A 1 88 ? -3.162 2.575 -9.170 1.00 67.25 88 THR A CA 1
ATOM 700 C C . THR A 1 88 ? -1.700 2.169 -8.992 1.00 67.25 88 THR A C 1
ATOM 702 O O . THR A 1 88 ? -0.970 2.742 -8.179 1.00 67.25 88 THR A O 1
ATOM 705 N N . THR A 1 89 ? -1.266 1.164 -9.755 1.00 61.34 89 THR A N 1
ATOM 706 C CA . THR A 1 89 ? 0.124 0.700 -9.795 1.00 61.34 89 THR A CA 1
ATOM 707 C C . THR A 1 89 ? 1.043 1.883 -10.120 1.00 61.34 89 THR A C 1
ATOM 709 O O . THR A 1 89 ? 0.810 2.600 -11.091 1.00 61.34 89 THR A O 1
ATOM 712 N N . GLY A 1 90 ? 2.038 2.136 -9.265 1.00 66.69 90 GLY A N 1
ATOM 713 C CA . GLY A 1 90 ? 2.876 3.336 -9.340 1.00 66.69 90 GLY A CA 1
ATOM 714 C C . GLY A 1 90 ? 3.718 3.424 -10.617 1.00 66.69 90 GLY A C 1
ATOM 715 O O . GLY A 1 90 ? 3.821 2.463 -11.375 1.00 66.69 90 GLY A O 1
ATOM 716 N N . SER A 1 91 ? 4.379 4.570 -10.814 1.00 61.53 91 SER A N 1
ATOM 717 C CA . SER A 1 91 ? 5.257 4.855 -11.966 1.00 61.53 91 SER A CA 1
ATOM 718 C C . SER A 1 91 ? 6.286 3.753 -12.257 1.00 61.53 91 SER A C 1
ATOM 720 O O . SER A 1 91 ? 6.641 3.534 -13.404 1.00 61.53 91 SER A O 1
ATOM 722 N N . GLU A 1 92 ? 6.710 3.008 -11.234 1.00 65.19 92 GLU A N 1
ATOM 723 C CA . GLU A 1 92 ? 7.608 1.853 -11.359 1.00 65.19 92 GLU A CA 1
ATOM 724 C C . GLU A 1 92 ? 7.029 0.740 -12.245 1.00 65.19 92 GLU A C 1
ATOM 726 O O . GLU A 1 92 ? 7.765 0.135 -13.017 1.00 65.19 92 GLU A O 1
ATOM 731 N N . ALA A 1 93 ? 5.717 0.490 -12.192 1.00 68.50 93 ALA A N 1
ATOM 732 C CA . ALA A 1 93 ? 5.076 -0.497 -13.058 1.00 68.50 93 ALA A CA 1
ATOM 733 C C . ALA A 1 93 ? 5.029 -0.036 -14.520 1.00 68.50 93 ALA A C 1
ATOM 735 O O . ALA A 1 93 ? 5.254 -0.852 -15.408 1.00 68.50 93 ALA A O 1
ATOM 736 N N . GLN A 1 94 ? 4.815 1.263 -14.761 1.00 72.44 94 GLN A N 1
ATOM 737 C CA . GLN A 1 94 ? 4.885 1.844 -16.107 1.00 72.44 94 GLN A CA 1
ATOM 738 C C . GLN A 1 94 ? 6.307 1.763 -16.670 1.00 72.44 94 GLN A C 1
ATOM 740 O O . GLN A 1 94 ? 6.491 1.336 -17.801 1.00 72.44 94 GLN A O 1
ATOM 745 N N . THR A 1 95 ? 7.331 2.063 -15.867 1.00 68.06 95 THR A N 1
ATOM 746 C CA . THR A 1 95 ? 8.731 1.923 -16.297 1.00 68.06 95 THR A CA 1
ATOM 747 C C . THR A 1 95 ? 9.106 0.465 -16.581 1.00 68.06 95 THR A C 1
ATOM 749 O O . THR A 1 95 ? 9.816 0.184 -17.541 1.00 68.06 95 THR A O 1
ATOM 752 N N . ILE A 1 96 ? 8.624 -0.491 -15.781 1.00 77.00 96 ILE A N 1
ATOM 753 C CA . ILE A 1 96 ? 8.844 -1.924 -16.039 1.00 77.00 96 ILE A CA 1
ATOM 754 C C . ILE A 1 96 ? 8.152 -2.360 -17.337 1.00 77.00 96 ILE A C 1
ATOM 756 O O . ILE A 1 96 ? 8.718 -3.146 -18.097 1.00 77.00 96 ILE A O 1
ATOM 760 N N . GLU A 1 97 ? 6.953 -1.847 -17.602 1.00 79.50 97 GLU A N 1
ATOM 761 C CA . GLU A 1 97 ? 6.220 -2.073 -18.846 1.00 79.50 97 GLU A CA 1
ATOM 762 C C . GLU A 1 97 ? 6.973 -1.495 -20.055 1.00 79.50 97 GLU A C 1
ATOM 764 O O . GLU A 1 97 ? 7.208 -2.218 -21.019 1.00 79.50 97 GLU A O 1
ATOM 769 N N . GLU A 1 98 ? 7.492 -0.270 -19.958 1.00 76.50 98 GLU A N 1
ATOM 770 C CA . GLU A 1 98 ? 8.330 0.349 -20.994 1.00 76.50 98 GLU A CA 1
ATOM 771 C C . GLU A 1 98 ? 9.626 -0.436 -21.258 1.00 76.50 98 GLU A C 1
ATOM 773 O O . GLU A 1 98 ? 9.991 -0.660 -22.413 1.00 76.50 98 GLU A O 1
ATOM 778 N N . ILE A 1 99 ? 10.314 -0.901 -20.207 1.00 80.38 99 ILE A N 1
ATOM 779 C CA . ILE A 1 99 ? 11.530 -1.721 -20.336 1.00 80.38 99 ILE A CA 1
ATOM 780 C C . ILE A 1 99 ? 11.209 -3.062 -21.000 1.00 80.38 99 ILE A C 1
ATOM 782 O O . ILE A 1 99 ? 11.943 -3.502 -21.888 1.00 80.38 99 ILE A O 1
ATOM 786 N N . ARG A 1 100 ? 10.118 -3.719 -20.587 1.00 79.94 100 ARG A N 1
ATOM 787 C CA . ARG A 1 100 ? 9.657 -4.980 -21.181 1.00 79.94 100 ARG A CA 1
ATOM 788 C C . ARG A 1 100 ? 9.346 -4.795 -22.661 1.00 79.94 100 ARG A C 1
ATOM 790 O O . ARG A 1 100 ? 9.769 -5.610 -23.475 1.00 79.94 100 ARG A O 1
ATOM 797 N N . ASP A 1 101 ? 8.633 -3.734 -23.010 1.00 83.81 101 ASP A N 1
ATOM 798 C CA . ASP A 1 101 ? 8.210 -3.473 -24.381 1.00 83.81 101 ASP A CA 1
ATOM 799 C C . ASP A 1 101 ? 9.409 -3.085 -25.265 1.00 83.81 101 ASP A C 1
ATOM 801 O O . ASP A 1 101 ? 9.524 -3.545 -26.404 1.00 83.81 101 ASP A O 1
ATOM 805 N N . PHE A 1 102 ? 10.370 -2.328 -24.725 1.00 79.44 102 PHE A N 1
ATOM 806 C CA . PHE A 1 102 ? 11.647 -2.044 -25.382 1.00 79.44 102 PHE A CA 1
ATOM 807 C C . PHE A 1 102 ? 12.479 -3.312 -25.618 1.00 79.44 102 PHE A C 1
ATOM 809 O O . PHE A 1 102 ? 13.007 -3.503 -26.717 1.00 79.44 102 PHE A O 1
ATOM 816 N N . ALA A 1 103 ? 12.558 -4.200 -24.622 1.00 78.44 103 ALA A N 1
ATOM 817 C CA . ALA A 1 103 ? 13.226 -5.490 -24.751 1.00 78.44 103 ALA A CA 1
ATOM 818 C C . ALA A 1 103 ? 12.535 -6.374 -25.801 1.00 78.44 103 ALA A C 1
ATOM 820 O O . ALA A 1 103 ? 13.207 -6.952 -26.654 1.00 78.44 103 ALA A O 1
ATOM 821 N N . TRP A 1 104 ? 11.198 -6.421 -25.811 1.00 79.19 104 TRP A N 1
ATOM 822 C CA . TRP A 1 104 ? 10.439 -7.164 -26.818 1.00 79.19 104 TRP A CA 1
ATOM 823 C C . TRP A 1 104 ? 10.662 -6.646 -28.233 1.00 79.19 104 TRP A C 1
ATOM 825 O O . TRP A 1 104 ? 10.798 -7.441 -29.165 1.00 79.19 104 TRP A O 1
ATOM 835 N N . LYS A 1 105 ? 10.729 -5.324 -28.399 1.00 79.62 105 LYS A N 1
ATOM 836 C CA . LYS A 1 105 ? 10.986 -4.696 -29.694 1.00 79.62 105 LYS A CA 1
ATOM 837 C C . LYS A 1 105 ? 12.374 -5.048 -30.231 1.00 79.62 105 LYS A C 1
ATOM 839 O O . LYS A 1 105 ? 12.499 -5.339 -31.416 1.00 79.62 105 LYS A O 1
ATOM 844 N N . GLN A 1 106 ? 13.389 -5.069 -29.367 1.00 75.62 106 GLN A N 1
ATOM 845 C CA . GLN A 1 106 ? 14.745 -5.501 -29.729 1.00 75.62 106 GLN A CA 1
ATOM 846 C C . GLN A 1 106 ? 14.787 -6.976 -30.118 1.00 75.62 106 GLN A C 1
ATOM 848 O O . GLN A 1 106 ? 15.227 -7.302 -31.212 1.00 75.62 106 GLN A O 1
ATOM 853 N N . VAL A 1 107 ? 14.232 -7.855 -29.280 1.00 75.44 107 VAL A N 1
ATOM 854 C CA . VAL A 1 107 ? 14.191 -9.297 -29.561 1.00 75.44 107 VAL A CA 1
ATOM 855 C C . VAL A 1 107 ? 13.451 -9.590 -30.867 1.00 75.44 107 VAL A C 1
ATOM 857 O O . VAL A 1 107 ? 13.884 -10.438 -31.639 1.00 75.44 107 VAL A O 1
ATOM 860 N N . SER A 1 108 ? 12.354 -8.882 -31.147 1.00 74.69 108 SER A N 1
ATOM 861 C CA . SER A 1 108 ? 11.606 -9.057 -32.400 1.00 74.69 108 SER A CA 1
ATOM 862 C C . SER A 1 108 ? 12.426 -8.626 -33.620 1.00 74.69 108 SER A C 1
ATOM 864 O O . SER A 1 108 ? 12.441 -9.340 -34.617 1.00 74.69 108 SER A O 1
ATOM 866 N N . SER A 1 109 ? 13.152 -7.507 -33.516 1.00 74.38 109 SER A N 1
ATOM 867 C CA . SER A 1 109 ? 14.061 -7.035 -34.568 1.00 74.38 109 SER A CA 1
ATOM 868 C C . SER A 1 109 ? 15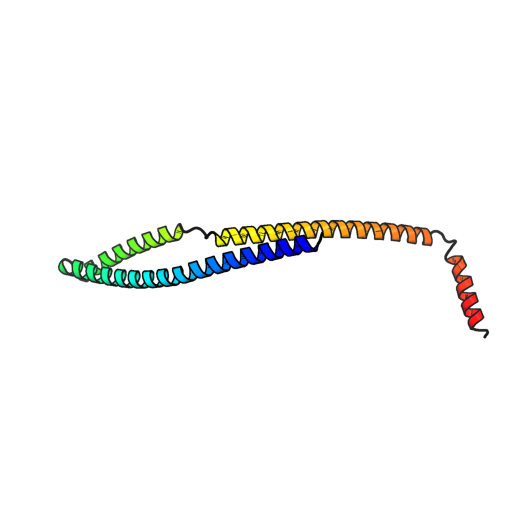.172 -8.050 -34.851 1.00 74.38 109 SER A C 1
ATOM 870 O O . SER A 1 109 ? 15.398 -8.403 -36.005 1.00 74.38 109 SER A O 1
ATOM 872 N N . ASP A 1 110 ? 15.806 -8.578 -33.801 1.00 71.62 110 ASP A N 1
ATOM 873 C CA . ASP A 1 110 ? 16.884 -9.566 -33.921 1.00 71.62 110 ASP A CA 1
ATOM 874 C C . ASP A 1 110 ? 16.375 -10.892 -34.523 1.00 71.62 110 ASP A C 1
ATOM 876 O O . ASP A 1 110 ? 17.074 -11.556 -35.289 1.00 71.62 110 ASP A O 1
ATOM 880 N N . VAL A 1 111 ? 15.136 -11.289 -34.206 1.00 71.81 111 VAL A N 1
ATOM 881 C CA . VAL A 1 111 ? 14.495 -12.492 -34.763 1.00 71.81 111 VAL A CA 1
ATOM 882 C C . VAL A 1 111 ? 14.190 -12.335 -36.251 1.00 71.81 111 VAL A C 1
ATOM 884 O O . VAL A 1 111 ? 14.328 -13.303 -37.002 1.00 71.81 111 VAL A O 1
ATOM 887 N N . ASP A 1 112 ? 13.772 -11.153 -36.693 1.00 74.75 112 ASP A N 1
ATOM 888 C CA . ASP A 1 112 ? 13.480 -10.915 -38.106 1.00 74.75 112 ASP A CA 1
ATOM 889 C C . ASP A 1 112 ? 14.768 -10.850 -38.946 1.00 74.75 112 ASP A C 1
ATOM 891 O O . ASP A 1 112 ? 14.828 -11.471 -40.010 1.00 74.75 112 ASP A O 1
ATOM 895 N N . GLU A 1 113 ? 15.844 -10.266 -38.415 1.00 72.12 113 GLU A N 1
ATOM 896 C CA . GLU A 1 113 ? 17.178 -10.284 -39.037 1.00 72.12 113 GLU A CA 1
ATOM 897 C C . GLU A 1 113 ? 17.784 -11.711 -39.068 1.00 72.12 113 GLU A C 1
ATOM 899 O O . GLU A 1 113 ? 18.384 -12.154 -40.057 1.00 72.12 113 GLU A O 1
ATOM 904 N N . ALA A 1 114 ? 17.544 -12.513 -38.023 1.00 69.56 114 ALA A N 1
ATOM 905 C CA . ALA A 1 114 ? 17.914 -13.930 -37.996 1.00 69.56 114 ALA A CA 1
ATOM 906 C C . ALA A 1 114 ? 17.126 -14.770 -39.024 1.00 69.56 114 ALA A C 1
ATOM 908 O O . ALA A 1 114 ? 17.677 -15.686 -39.636 1.00 69.56 114 ALA A O 1
ATOM 909 N N . LYS A 1 115 ? 15.843 -14.472 -39.262 1.00 74.69 115 LYS A N 1
ATOM 910 C CA . LYS A 1 115 ? 15.053 -15.148 -40.309 1.00 74.69 115 LYS A CA 1
ATOM 911 C C . LYS A 1 115 ? 15.554 -14.805 -41.705 1.00 74.69 115 LYS A C 1
ATOM 913 O O . LYS A 1 115 ? 15.616 -15.698 -42.551 1.00 74.69 115 LYS A O 1
ATOM 918 N N . GLU A 1 116 ? 15.907 -13.545 -41.943 1.00 77.44 116 GLU A N 1
ATOM 919 C CA . GLU A 1 116 ? 16.436 -13.086 -43.227 1.00 77.44 116 GLU A CA 1
ATOM 920 C C . GLU A 1 116 ? 17.775 -13.766 -43.541 1.00 77.44 116 GLU A C 1
ATOM 922 O O . GLU A 1 116 ? 17.924 -14.397 -44.590 1.00 77.44 116 GLU A O 1
ATOM 927 N N . SER A 1 117 ? 18.699 -13.795 -42.577 1.00 73.12 117 SER A N 1
ATOM 928 C CA . SER A 1 117 ? 19.983 -14.494 -42.728 1.00 73.12 117 SER A CA 1
ATOM 929 C C . SER A 1 117 ? 19.840 -16.015 -42.921 1.00 73.12 117 SER A C 1
ATOM 931 O O . SER A 1 117 ? 20.571 -16.609 -43.720 1.00 73.12 117 SER A O 1
ATOM 933 N N . VAL A 1 118 ? 18.866 -16.666 -42.270 1.00 75.38 118 VAL A N 1
ATOM 934 C CA . VAL A 1 118 ? 18.549 -18.091 -42.495 1.00 75.38 118 VAL A CA 1
ATOM 935 C C . VAL A 1 118 ? 17.939 -18.327 -43.881 1.00 75.38 118 VAL A C 1
ATOM 937 O O . VAL A 1 118 ? 18.263 -19.326 -44.534 1.00 75.38 118 VAL A O 1
ATOM 940 N N . ALA A 1 119 ? 17.080 -17.426 -44.362 1.00 79.38 119 ALA A N 1
ATOM 941 C CA . ALA A 1 119 ? 16.493 -17.508 -45.697 1.00 79.38 119 ALA A CA 1
ATOM 942 C C . ALA A 1 119 ? 17.561 -17.357 -46.792 1.00 79.38 119 ALA A C 1
ATOM 944 O O . ALA A 1 119 ? 17.601 -18.162 -47.730 1.00 79.38 119 ALA A O 1
ATOM 945 N N . GLU A 1 120 ? 18.479 -16.402 -46.632 1.00 79.81 120 GLU A N 1
ATOM 946 C CA . GLU A 1 120 ? 19.633 -16.244 -47.517 1.00 79.81 120 GLU A CA 1
ATOM 947 C C . GLU A 1 120 ? 20.549 -17.468 -47.493 1.00 79.81 120 GLU A C 1
ATOM 949 O O . GLU A 1 120 ? 20.988 -17.944 -48.542 1.00 79.81 120 GLU A O 1
ATOM 954 N N . PHE A 1 121 ? 20.841 -18.011 -46.308 1.00 81.06 121 PHE A N 1
ATOM 955 C CA . PHE A 1 121 ? 21.675 -19.202 -46.172 1.00 81.06 121 PHE A CA 1
ATOM 956 C C . PHE A 1 121 ? 21.044 -20.414 -46.868 1.00 81.06 121 PHE A C 1
ATOM 958 O O . PHE A 1 121 ? 21.722 -21.148 -47.590 1.00 81.06 121 PHE A O 1
ATOM 965 N N . LYS A 1 122 ? 19.724 -20.586 -46.733 1.00 83.31 122 LYS A N 1
ATOM 966 C CA . LYS A 1 122 ? 18.970 -21.628 -47.437 1.00 83.31 122 LYS A CA 1
ATOM 967 C C . LYS A 1 122 ? 19.056 -21.459 -48.954 1.00 83.31 122 LYS A C 1
ATOM 969 O O . LYS A 1 122 ? 19.307 -22.443 -49.646 1.00 83.31 122 LYS A O 1
ATOM 974 N N . GLN A 1 123 ? 18.897 -20.241 -49.478 1.00 82.69 123 GLN A N 1
ATOM 975 C CA . GLN A 1 123 ? 19.060 -19.975 -50.913 1.00 82.69 123 GLN A CA 1
ATOM 976 C C . GLN A 1 123 ? 20.489 -20.265 -51.390 1.00 82.69 123 GLN A C 1
ATOM 978 O O . GLN A 1 123 ? 20.671 -20.928 -52.411 1.00 82.69 123 GLN A O 1
ATOM 983 N N . LYS A 1 124 ? 21.505 -19.855 -50.620 1.00 75.38 124 LYS A N 1
ATOM 984 C CA . LYS A 1 124 ? 22.916 -20.152 -50.912 1.00 75.38 124 LYS A CA 1
ATOM 985 C C . LYS A 1 124 ? 23.171 -21.666 -50.972 1.00 75.38 124 LYS A C 1
ATOM 987 O O . LYS A 1 124 ? 23.816 -22.125 -51.911 1.00 75.38 124 LYS A O 1
ATOM 992 N N . ILE A 1 125 ? 22.608 -22.459 -50.053 1.00 76.38 125 ILE A N 1
ATOM 993 C CA . ILE A 1 125 ? 22.704 -23.932 -50.088 1.00 76.38 125 ILE A CA 1
ATOM 994 C C . ILE A 1 125 ? 21.975 -24.531 -51.295 1.00 76.38 125 ILE A C 1
ATOM 996 O O . ILE A 1 125 ? 22.507 -25.443 -51.928 1.00 76.38 125 ILE A O 1
ATOM 1000 N N . VAL A 1 126 ? 20.778 -24.043 -51.632 1.00 80.44 126 VAL A N 1
ATOM 1001 C CA . VAL A 1 126 ? 20.019 -24.532 -52.797 1.00 80.44 126 VAL A CA 1
ATOM 1002 C C . VAL A 1 126 ? 20.813 -24.324 -54.089 1.00 80.44 126 VAL A C 1
ATOM 1004 O O . VAL A 1 126 ? 20.914 -25.254 -54.887 1.00 80.44 126 VAL A O 1
ATOM 1007 N N . ASN A 1 127 ? 21.459 -23.167 -54.241 1.00 76.31 127 ASN A N 1
ATOM 1008 C CA . ASN A 1 127 ? 22.301 -22.858 -55.399 1.00 76.31 127 ASN A CA 1
ATOM 1009 C C . ASN A 1 127 ? 23.585 -23.712 -55.446 1.00 76.31 127 ASN A C 1
ATOM 1011 O O . ASN A 1 127 ? 24.030 -24.121 -56.516 1.00 76.31 127 ASN A O 1
ATOM 1015 N N . ILE A 1 128 ? 24.184 -24.034 -54.292 1.00 75.44 128 ILE A N 1
ATOM 1016 C CA . ILE A 1 128 ? 25.327 -24.963 -54.227 1.00 75.44 128 ILE A CA 1
ATOM 1017 C C . ILE A 1 128 ? 24.888 -26.376 -54.622 1.00 75.44 128 ILE A C 1
ATOM 1019 O O . ILE A 1 128 ? 25.592 -27.050 -55.373 1.00 75.44 128 ILE A O 1
ATOM 1023 N N . LYS A 1 129 ? 23.715 -26.819 -54.155 1.00 72.94 129 LYS A N 1
ATOM 1024 C CA . LYS A 1 129 ? 23.170 -28.134 -54.495 1.00 72.94 129 LYS A CA 1
ATOM 1025 C C . LYS A 1 129 ? 22.887 -28.250 -55.990 1.00 72.94 129 LYS A C 1
ATOM 1027 O O . LYS A 1 129 ? 23.283 -29.247 -56.577 1.00 72.94 129 LYS A O 1
ATOM 1032 N N . SER A 1 130 ? 22.288 -27.235 -56.619 1.00 72.69 130 SER A N 1
ATOM 1033 C CA . SER A 1 130 ? 22.065 -27.245 -58.070 1.00 72.69 130 SER A CA 1
ATOM 1034 C C . SER A 1 130 ? 23.374 -27.273 -58.854 1.00 72.69 130 SER A C 1
ATOM 1036 O O . SER A 1 130 ? 23.459 -27.996 -59.841 1.00 72.69 130 SER A O 1
ATOM 1038 N N . ASN A 1 131 ? 24.406 -26.561 -58.388 1.00 72.50 131 ASN A N 1
ATOM 1039 C CA . ASN A 1 131 ? 25.726 -26.585 -59.018 1.00 72.50 131 ASN A CA 1
ATOM 1040 C C . ASN A 1 131 ? 26.403 -27.958 -58.869 1.00 72.50 131 ASN A C 1
ATOM 1042 O O . ASN A 1 131 ? 26.984 -28.467 -59.823 1.00 72.50 131 ASN A O 1
ATOM 1046 N N . ILE A 1 132 ? 26.310 -28.593 -57.698 1.00 69.38 132 ILE A N 1
ATOM 1047 C CA . ILE A 1 132 ? 26.831 -29.951 -57.471 1.00 69.38 132 ILE A CA 1
ATOM 1048 C C . ILE A 1 132 ? 26.047 -30.983 -58.288 1.00 69.38 132 ILE A C 1
ATOM 1050 O O . ILE A 1 132 ? 26.656 -31.868 -58.884 1.00 69.38 132 ILE A O 1
ATOM 1054 N N . ASP A 1 133 ? 24.721 -30.865 -58.362 1.00 65.75 133 ASP A N 1
ATOM 1055 C CA . ASP A 1 133 ? 23.879 -31.749 -59.168 1.00 65.75 133 ASP A CA 1
ATOM 1056 C C . ASP A 1 133 ? 24.168 -31.570 -60.668 1.00 65.75 133 ASP A C 1
ATOM 1058 O O . ASP A 1 133 ? 24.224 -32.564 -61.391 1.00 65.75 133 ASP A O 1
ATOM 1062 N N . SER A 1 134 ? 24.466 -30.351 -61.141 1.00 63.16 134 SER A N 1
ATOM 1063 C CA . SER A 1 134 ? 24.942 -30.132 -62.513 1.00 63.16 134 SER A CA 1
ATOM 1064 C C . SER A 1 134 ? 26.348 -30.694 -62.742 1.00 63.16 134 SER A C 1
ATOM 1066 O O . SER A 1 134 ? 26.569 -31.335 -63.762 1.00 63.16 134 SER A O 1
ATOM 1068 N N . PHE A 1 135 ? 27.269 -30.568 -61.778 1.00 63.06 135 PHE A N 1
ATOM 1069 C CA . PHE A 1 135 ? 28.590 -31.215 -61.839 1.00 63.06 135 PHE A CA 1
ATOM 1070 C C . PHE A 1 135 ? 28.509 -32.749 -61.787 1.00 63.06 135 PHE A C 1
ATOM 1072 O O . PHE A 1 135 ? 29.390 -33.435 -62.300 1.00 63.06 135 PHE A O 1
ATOM 1079 N N . ARG A 1 136 ? 27.463 -33.305 -61.167 1.00 64.88 136 ARG A N 1
ATOM 1080 C CA . ARG A 1 136 ? 27.215 -34.749 -61.088 1.00 64.88 136 ARG A CA 1
ATOM 1081 C C . ARG A 1 136 ? 26.524 -35.293 -62.341 1.00 64.88 136 ARG A C 1
ATOM 1083 O O . ARG A 1 136 ? 26.833 -36.411 -62.750 1.00 64.88 136 ARG A O 1
ATOM 1090 N N . ASN A 1 137 ? 25.598 -34.539 -62.937 1.00 59.00 137 ASN A N 1
ATOM 1091 C CA . ASN A 1 137 ? 24.940 -34.915 -64.193 1.00 59.00 137 ASN A CA 1
ATOM 1092 C C . ASN A 1 137 ? 25.845 -34.727 -65.413 1.00 59.00 137 ASN A C 1
ATOM 1094 O O . ASN A 1 137 ? 25.655 -35.423 -66.411 1.00 59.00 137 ASN A O 1
ATOM 1098 N N . ASP A 1 138 ? 26.864 -33.872 -65.319 1.00 54.97 138 ASP A N 1
ATOM 1099 C CA . ASP A 1 138 ? 27.947 -33.826 -66.292 1.00 54.97 138 ASP A CA 1
ATOM 1100 C C . ASP A 1 138 ? 28.884 -35.031 -66.064 1.00 54.97 138 ASP A C 1
ATOM 1102 O O . ASP A 1 138 ? 29.941 -34.974 -65.431 1.00 54.97 138 ASP A O 1
ATOM 110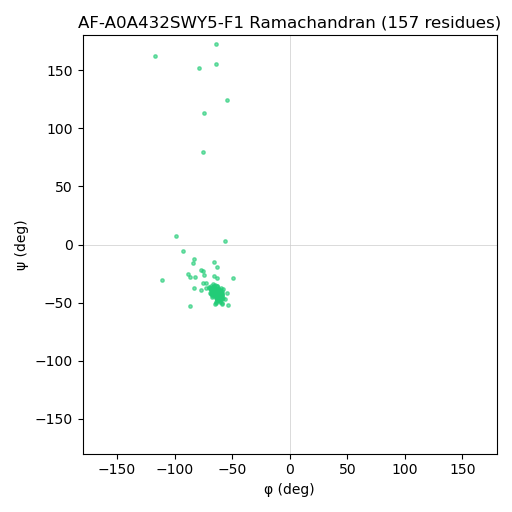6 N N . SER A 1 139 ? 28.444 -36.188 -66.568 1.00 52.03 139 SER A N 1
ATOM 1107 C CA . SER A 1 139 ? 29.088 -37.513 -66.499 1.00 52.03 139 SER A CA 1
ATOM 1108 C C . SER A 1 139 ? 30.523 -37.561 -67.072 1.00 52.03 139 SER A C 1
ATOM 1110 O O . SER A 1 139 ? 31.144 -38.623 -67.108 1.00 52.03 139 SER A O 1
ATOM 1112 N N . PHE A 1 140 ? 31.068 -36.420 -67.503 1.00 57.72 140 PHE A N 1
ATOM 1113 C CA . PHE A 1 140 ? 32.387 -36.248 -68.104 1.00 57.72 140 PHE A CA 1
ATOM 1114 C C . PHE A 1 140 ? 33.523 -36.000 -67.093 1.00 57.72 140 PHE A C 1
ATOM 1116 O O . PHE A 1 140 ? 34.669 -36.332 -67.389 1.00 57.72 140 PHE A O 1
ATOM 1123 N N . GLY A 1 141 ? 33.251 -35.469 -65.893 1.00 58.91 141 GLY A N 1
ATOM 1124 C CA . GLY A 1 141 ? 34.306 -35.128 -64.920 1.00 58.91 141 GLY A CA 1
ATOM 1125 C C . GLY A 1 141 ? 34.725 -36.289 -64.011 1.00 58.91 141 GLY A C 1
ATOM 1126 O O . GLY A 1 141 ? 35.898 -36.646 -63.928 1.00 58.91 141 GLY A O 1
ATOM 1127 N N . PHE A 1 142 ? 33.761 -36.935 -63.350 1.00 57.12 142 PHE A N 1
ATOM 1128 C CA . PHE A 1 142 ? 34.053 -37.983 -62.361 1.00 57.12 142 PHE A CA 1
ATOM 1129 C C . PHE A 1 142 ? 34.473 -39.323 -62.977 1.00 57.12 142 PHE A C 1
ATOM 1131 O O . PHE A 1 142 ? 35.330 -40.003 -62.413 1.00 57.12 142 PHE A O 1
ATOM 1138 N N . LYS A 1 143 ? 33.950 -39.694 -64.155 1.00 55.28 143 LYS A N 1
ATOM 1139 C CA . LYS A 1 143 ? 34.380 -40.914 -64.867 1.00 55.28 143 LYS A CA 1
ATOM 1140 C C . LYS A 1 143 ? 35.850 -40.867 -65.293 1.00 55.28 143 LYS A C 1
ATOM 1142 O O . LYS A 1 143 ? 36.484 -41.915 -65.335 1.00 55.28 143 LYS A O 1
ATOM 1147 N N . ASN A 1 144 ? 36.396 -39.674 -65.539 1.00 58.22 144 ASN A N 1
ATOM 1148 C CA . ASN A 1 144 ? 37.797 -39.486 -65.922 1.00 58.22 144 ASN A CA 1
ATOM 1149 C C . ASN A 1 144 ? 38.754 -39.428 -64.718 1.00 58.22 144 ASN A C 1
ATOM 1151 O O . ASN A 1 144 ? 39.955 -39.619 -64.885 1.00 58.22 144 ASN A O 1
ATOM 1155 N N . LEU A 1 145 ? 38.243 -39.225 -63.498 1.00 57.94 145 LEU A N 1
ATOM 1156 C CA . LEU A 1 145 ? 39.052 -39.237 -62.273 1.00 57.94 145 LEU A CA 1
ATOM 1157 C C . LEU A 1 145 ? 39.231 -40.644 -61.689 1.00 57.94 145 LEU A C 1
ATOM 1159 O O . LEU A 1 145 ? 40.261 -40.913 -61.077 1.00 57.94 145 LEU A O 1
ATOM 1163 N N . VAL A 1 146 ? 38.276 -41.554 -61.913 1.00 62.91 146 VAL A N 1
ATOM 1164 C CA . VAL A 1 146 ? 38.386 -42.965 -61.498 1.00 62.91 146 VAL A CA 1
ATOM 1165 C C . VAL A 1 146 ? 39.678 -43.621 -62.008 1.00 62.91 146 VAL A C 1
ATOM 1167 O O . VAL A 1 146 ? 40.416 -44.143 -61.172 1.00 62.91 146 VAL A O 1
ATOM 1170 N N . PRO A 1 147 ? 40.023 -43.560 -63.314 1.00 62.41 147 PRO A N 1
ATOM 1171 C CA . PRO A 1 147 ? 41.270 -44.139 -63.789 1.00 62.41 147 PRO A CA 1
ATOM 1172 C C . PRO A 1 147 ? 42.491 -43.444 -63.176 1.00 62.41 147 PRO 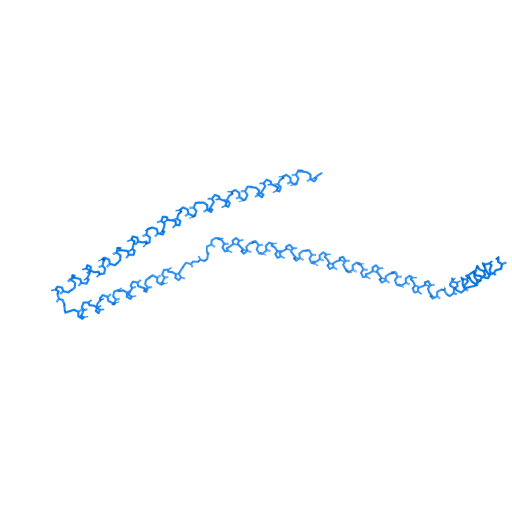A C 1
ATOM 1174 O O . PRO A 1 147 ? 43.398 -44.139 -62.744 1.00 62.41 147 PRO A O 1
ATOM 1177 N N . ILE A 1 148 ? 42.505 -42.112 -63.032 1.00 65.88 148 ILE A N 1
ATOM 1178 C CA . ILE A 1 148 ? 43.652 -41.369 -62.468 1.00 65.88 148 ILE A CA 1
ATOM 1179 C C . ILE A 1 148 ? 43.931 -41.781 -61.019 1.00 65.88 148 ILE A C 1
ATOM 1181 O O . ILE A 1 148 ? 45.083 -42.014 -60.656 1.00 65.88 148 ILE A O 1
ATOM 1185 N N . VAL A 1 149 ? 42.889 -41.922 -60.198 1.00 64.25 149 VAL A N 1
ATOM 1186 C CA . VAL A 1 149 ? 43.031 -42.386 -58.814 1.00 64.25 149 VAL A CA 1
ATOM 1187 C C . VAL A 1 149 ? 43.556 -43.822 -58.782 1.00 64.25 149 VAL A C 1
ATOM 1189 O O . VAL A 1 149 ? 44.458 -44.113 -58.000 1.00 64.25 149 VAL A O 1
ATOM 1192 N N . THR A 1 150 ? 43.082 -44.707 -59.667 1.00 65.88 150 THR A N 1
ATOM 1193 C CA . THR A 1 150 ? 43.613 -46.077 -59.745 1.00 65.88 150 THR A CA 1
ATO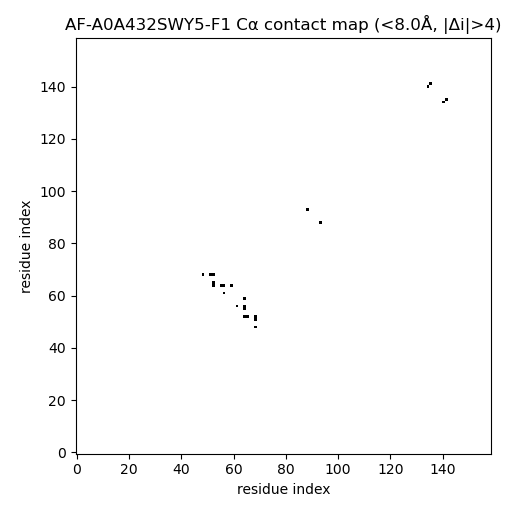M 1194 C C . THR A 1 150 ? 45.055 -46.130 -60.252 1.00 65.88 150 THR A C 1
ATOM 1196 O O . THR A 1 150 ? 45.855 -46.852 -59.671 1.00 65.88 150 THR A O 1
ATOM 1199 N N . THR A 1 151 ? 45.446 -45.311 -61.236 1.00 67.00 151 THR A N 1
ATOM 1200 C CA . THR A 1 1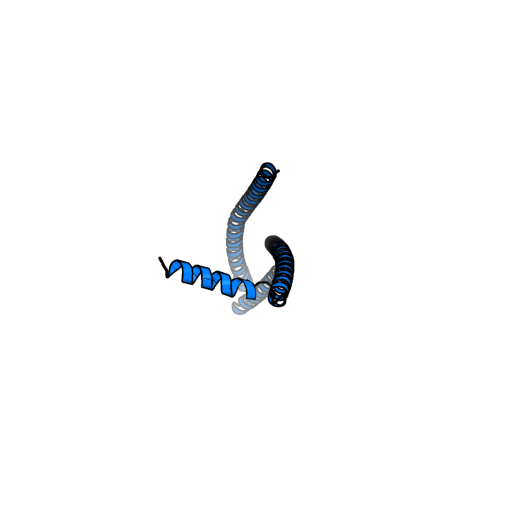51 ? 46.832 -45.265 -61.730 1.00 67.00 151 THR A CA 1
ATOM 1201 C C . THR A 1 151 ? 47.780 -44.709 -60.674 1.00 67.00 151 THR A C 1
ATOM 1203 O O . THR A 1 151 ? 48.897 -45.196 -60.543 1.00 67.00 151 THR A O 1
ATOM 1206 N N . LEU A 1 152 ? 47.350 -43.717 -59.885 1.00 68.25 152 LEU A N 1
ATOM 1207 C CA . LEU A 1 152 ? 48.139 -43.190 -58.767 1.00 68.25 152 LEU A CA 1
ATOM 1208 C C . LEU A 1 152 ? 48.282 -44.214 -57.630 1.00 68.25 152 LEU A C 1
ATOM 1210 O O . LEU A 1 152 ? 49.358 -44.329 -57.043 1.00 68.25 152 LEU A O 1
ATOM 1214 N N . ILE A 1 153 ? 47.235 -44.995 -57.347 1.00 74.00 153 ILE A N 1
ATOM 1215 C CA . ILE A 1 153 ? 47.281 -46.086 -56.361 1.00 74.00 153 ILE A CA 1
ATOM 1216 C C . ILE A 1 153 ? 48.184 -47.232 -56.845 1.00 74.00 153 ILE A C 1
ATOM 1218 O O . ILE A 1 153 ? 48.982 -47.750 -56.062 1.00 74.00 153 ILE A O 1
ATOM 1222 N N . ASP A 1 154 ? 48.116 -47.596 -58.126 1.00 65.94 154 ASP A N 1
ATOM 1223 C CA . ASP A 1 154 ? 48.941 -48.660 -58.706 1.00 65.94 154 ASP A CA 1
ATOM 1224 C C . ASP A 1 154 ? 50.407 -48.238 -58.883 1.00 65.94 154 ASP A C 1
ATOM 1226 O O . ASP A 1 154 ? 51.308 -49.055 -58.683 1.00 65.94 154 ASP A O 1
ATOM 1230 N N . LEU A 1 155 ? 50.680 -46.957 -59.163 1.00 68.06 155 LEU A N 1
ATOM 1231 C CA . LEU A 1 155 ? 52.038 -46.400 -59.174 1.00 68.06 155 LEU A CA 1
ATOM 1232 C C . LEU A 1 155 ? 52.673 -46.387 -57.776 1.00 68.06 155 LEU A C 1
ATOM 1234 O O . LEU A 1 155 ? 53.876 -46.610 -57.662 1.00 68.06 155 LEU A O 1
ATOM 1238 N N . ASN A 1 156 ? 51.885 -46.185 -56.715 1.00 73.12 156 ASN A N 1
ATOM 1239 C CA . ASN A 1 156 ? 52.378 -46.271 -55.338 1.00 73.12 156 ASN A CA 1
ATOM 1240 C C . ASN A 1 156 ? 52.555 -47.720 -54.845 1.00 73.12 156 ASN A C 1
ATOM 1242 O O . ASN A 1 156 ? 53.322 -47.957 -53.922 1.00 73.12 156 ASN A O 1
ATOM 1246 N N . LYS A 1 157 ? 51.872 -48.702 -55.451 1.00 61.12 157 LYS A N 1
ATOM 1247 C CA . LYS A 1 157 ? 52.062 -50.134 -55.143 1.00 61.12 157 LYS A CA 1
ATOM 1248 C C . LYS A 1 157 ? 53.239 -50.783 -55.877 1.00 61.12 157 LYS A C 1
ATOM 1250 O O . LYS A 1 157 ? 53.596 -51.911 -55.551 1.00 61.12 157 LYS A O 1
ATOM 1255 N N . LYS A 1 158 ? 53.810 -50.113 -56.883 1.00 58.97 158 LYS A N 1
ATOM 1256 C CA . LYS A 1 158 ? 54.937 -50.618 -57.689 1.00 58.97 158 LYS A CA 1
ATOM 1257 C C . LYS A 1 158 ? 56.309 -50.075 -57.271 1.00 58.97 158 LYS A C 1
ATOM 1259 O O . LYS A 1 158 ? 57.288 -50.332 -57.973 1.00 58.97 158 LYS A O 1
ATOM 1264 N N . LYS A 1 159 ? 56.375 -49.343 -56.161 1.00 48.97 159 LYS A N 1
ATOM 1265 C CA . LYS A 1 159 ? 57.607 -48.894 -55.508 1.00 48.97 159 LYS A CA 1
ATOM 1266 C C . LYS A 1 159 ? 57.722 -49.561 -54.144 1.00 48.97 159 LYS A C 1
ATOM 1268 O O . LYS A 1 159 ? 58.874 -49.805 -53.734 1.00 48.97 159 LYS A O 1
#